Protein AF-A0A075VD57-F1 (afdb_monomer)

pLDDT: mean 76.41, std 16.26, range [39.72, 93.94]

Foldseek 3Di:
DDDDDDDDPPPDPDPQQPQPQDPDGPVQDDPVQVVQSVVCVVVVHPDHGPGDPPPPDPD

Secondary structure (DSSP, 8-state):
--------------GGGB-SSSSSBGGG--HHHHHHHHHHHHTT---------------

Structure (mmCIF, N/CA/C/O backbone):
data_AF-A0A075VD57-F1
#
_entry.id   AF-A0A075VD57-F1
#
loop_
_atom_site.group_PDB
_atom_site.id
_atom_site.type_symbol
_atom_site.label_atom_id
_atom_site.label_alt_id
_atom_site.label_comp_id
_atom_site.label_asym_id
_atom_site.label_entity_id
_atom_site.label_seq_id
_atom_site.pdbx_PDB_ins_code
_atom_site.Cartn_x
_atom_site.Cartn_y
_atom_site.Cartn_z
_atom_site.occupancy
_atom_site.B_iso_or_equiv
_atom_site.auth_seq_id
_atom_site.auth_comp_id
_atom_site.auth_asym_id
_atom_site.auth_atom_id
_atom_site.pdbx_PDB_model_num
ATOM 1 N N . MET A 1 1 ? 24.246 -41.970 19.970 1.00 52.06 1 MET A N 1
ATOM 2 C CA . MET A 1 1 ? 22.789 -41.729 19.891 1.00 52.06 1 MET A CA 1
ATOM 3 C C . MET A 1 1 ? 22.578 -40.305 19.398 1.00 52.06 1 MET A C 1
ATOM 5 O O . MET A 1 1 ? 22.762 -39.358 20.146 1.00 52.06 1 MET A O 1
ATOM 9 N N . THR A 1 2 ? 22.372 -40.165 18.093 1.00 53.81 2 THR A N 1
ATOM 10 C CA . THR A 1 2 ? 22.340 -38.895 17.357 1.00 53.81 2 THR A CA 1
ATOM 11 C C . THR A 1 2 ? 20.947 -38.284 17.475 1.00 53.81 2 THR A C 1
ATOM 13 O O . THR A 1 2 ? 19.987 -38.923 17.057 1.00 53.81 2 THR A O 1
ATOM 16 N N . SER A 1 3 ? 20.821 -37.078 18.036 1.00 69.81 3 SER A N 1
ATOM 17 C CA . SER A 1 3 ? 19.556 -36.334 18.028 1.00 69.81 3 SER A CA 1
ATOM 18 C C . SER A 1 3 ? 19.644 -35.229 16.982 1.00 69.81 3 SER A C 1
ATOM 20 O O . SER A 1 3 ? 20.227 -34.171 17.210 1.00 69.81 3 SER A O 1
ATOM 22 N N . VAL A 1 4 ? 19.126 -35.546 15.797 1.00 65.31 4 VAL A N 1
ATOM 23 C CA . VAL A 1 4 ? 18.789 -34.600 14.735 1.00 65.31 4 VAL A CA 1
ATOM 24 C C . VAL A 1 4 ? 17.442 -33.991 15.102 1.00 65.31 4 VAL A C 1
ATOM 26 O O . VAL A 1 4 ? 16.460 -34.717 15.233 1.00 65.31 4 VAL A O 1
ATOM 29 N N . GLN A 1 5 ? 17.374 -32.677 15.293 1.00 61.44 5 GLN A N 1
ATOM 30 C CA . GLN A 1 5 ? 16.085 -31.993 15.316 1.00 61.44 5 GLN A CA 1
ATOM 31 C C . GLN A 1 5 ? 15.977 -31.092 14.098 1.00 61.44 5 GLN A C 1
ATOM 33 O O . GLN A 1 5 ? 16.818 -30.239 13.826 1.00 61.44 5 GLN A O 1
ATOM 38 N N . SER A 1 6 ? 14.955 -31.459 13.334 1.00 64.50 6 SER A N 1
ATOM 39 C CA . SER A 1 6 ? 14.623 -31.084 11.977 1.00 64.50 6 SER A CA 1
ATOM 40 C C . SER A 1 6 ? 14.346 -29.594 11.856 1.00 64.50 6 SER A C 1
ATOM 42 O O . SER A 1 6 ? 13.509 -29.043 12.565 1.00 64.50 6 SER A O 1
ATOM 44 N N . LEU A 1 7 ? 15.024 -28.976 10.897 1.00 67.62 7 LEU A N 1
ATOM 45 C CA . LEU A 1 7 ? 14.666 -27.690 10.318 1.00 67.62 7 LEU A CA 1
ATOM 46 C C . LEU A 1 7 ? 13.394 -27.910 9.490 1.00 67.62 7 LEU A C 1
ATOM 48 O O . LEU A 1 7 ? 13.370 -28.818 8.658 1.00 67.62 7 LEU A O 1
ATOM 52 N N . GLY A 1 8 ? 12.342 -27.130 9.720 1.00 58.59 8 GLY A N 1
ATOM 53 C CA . GLY A 1 8 ? 11.125 -27.265 8.925 1.00 58.59 8 GLY A CA 1
ATOM 54 C C . GLY A 1 8 ? 9.945 -26.439 9.409 1.00 58.59 8 GLY A C 1
ATOM 55 O O . GLY A 1 8 ? 8.842 -26.968 9.475 1.00 58.59 8 GLY A O 1
ATOM 56 N N . ASP A 1 9 ? 10.164 -25.165 9.737 1.00 61.38 9 ASP A N 1
ATOM 57 C CA . ASP A 1 9 ? 9.089 -24.182 9.605 1.00 61.38 9 ASP A CA 1
ATOM 58 C C . ASP A 1 9 ? 8.967 -23.918 8.101 1.00 61.38 9 ASP A C 1
ATOM 60 O O . ASP A 1 9 ? 9.787 -23.212 7.506 1.00 61.38 9 ASP A O 1
ATOM 64 N N . VAL A 1 10 ? 8.040 -24.616 7.442 1.00 59.81 10 VAL A N 1
ATOM 65 C CA . VAL A 1 10 ? 7.627 -24.220 6.098 1.00 59.81 10 VAL A CA 1
ATOM 66 C C . VAL A 1 10 ? 6.882 -22.918 6.317 1.00 59.81 10 VAL A C 1
ATOM 68 O O . VAL A 1 10 ? 5.707 -22.931 6.669 1.00 59.81 10 VAL A O 1
ATOM 71 N N . ALA A 1 11 ? 7.611 -21.809 6.198 1.00 58.81 11 ALA A N 1
ATOM 72 C CA . ALA A 1 11 ? 7.024 -20.491 6.121 1.00 58.81 11 ALA A CA 1
ATOM 73 C C . ALA A 1 11 ? 6.035 -20.534 4.954 1.00 58.81 11 ALA A C 1
ATOM 75 O O . ALA A 1 11 ? 6.432 -20.492 3.786 1.00 58.81 11 ALA A O 1
ATOM 76 N N . GLU A 1 12 ? 4.757 -20.715 5.289 1.00 55.41 12 GLU A N 1
ATOM 77 C CA . GLU A 1 12 ? 3.631 -20.530 4.385 1.00 55.41 12 GLU A CA 1
ATOM 78 C C . GLU A 1 12 ? 3.928 -19.261 3.583 1.00 55.41 12 GLU A C 1
ATOM 80 O O . GLU A 1 12 ? 4.277 -18.251 4.209 1.00 55.41 12 GLU A O 1
ATOM 85 N N . PRO A 1 13 ? 3.874 -19.279 2.236 1.00 49.12 13 PRO A N 1
ATOM 86 C CA . PRO A 1 13 ? 4.134 -18.083 1.454 1.00 49.12 13 PRO A CA 1
ATOM 87 C C . PRO A 1 13 ? 3.126 -17.047 1.925 1.00 49.12 13 PRO A C 1
ATOM 89 O O . PRO A 1 13 ? 1.921 -17.186 1.698 1.00 49.12 13 PRO A O 1
ATOM 92 N N . ALA A 1 14 ? 3.625 -16.090 2.706 1.00 53.03 14 ALA A N 1
ATOM 93 C CA . ALA A 1 14 ? 2.785 -15.211 3.477 1.00 53.03 14 ALA A CA 1
ATOM 94 C C . ALA A 1 14 ? 1.813 -14.555 2.501 1.00 53.03 14 ALA A C 1
ATOM 96 O O . ALA A 1 14 ? 2.215 -14.030 1.461 1.00 53.03 14 ALA A O 1
ATOM 97 N N . ALA A 1 15 ? 0.530 -14.533 2.851 1.00 53.62 15 ALA A N 1
ATOM 98 C CA . ALA A 1 15 ? -0.476 -13.752 2.134 1.00 53.62 15 ALA A CA 1
ATOM 99 C C . ALA A 1 15 ? -0.123 -12.239 2.042 1.00 53.62 15 ALA A C 1
ATOM 101 O O . ALA A 1 15 ? -0.876 -11.466 1.458 1.00 53.62 15 ALA A O 1
ATOM 102 N N . ASP A 1 16 ? 1.025 -11.841 2.598 1.00 58.47 16 ASP A N 1
ATOM 103 C CA . ASP A 1 16 ? 1.633 -10.518 2.667 1.00 58.47 16 ASP A CA 1
ATOM 104 C C . ASP A 1 16 ? 2.220 -10.012 1.335 1.00 58.47 16 ASP A C 1
ATOM 106 O O . ASP A 1 16 ? 2.422 -8.813 1.177 1.00 58.47 16 ASP A O 1
ATOM 110 N N . ASP A 1 17 ? 2.439 -10.867 0.326 1.00 73.81 17 ASP A N 1
ATOM 111 C CA . ASP A 1 17 ? 3.007 -10.412 -0.960 1.00 73.81 17 ASP A CA 1
ATOM 112 C C . ASP A 1 17 ? 1.997 -9.697 -1.882 1.00 73.81 17 ASP A C 1
ATOM 114 O O . ASP A 1 17 ? 2.340 -9.248 -2.981 1.00 73.81 17 ASP A O 1
ATOM 118 N N . ARG A 1 18 ? 0.735 -9.548 -1.455 1.00 80.69 18 ARG A N 1
ATOM 119 C CA . ARG A 1 18 ? -0.294 -8.792 -2.187 1.00 80.69 18 ARG A CA 1
ATOM 120 C C . ARG A 1 18 ? -0.644 -7.493 -1.474 1.00 80.69 18 ARG A C 1
ATOM 122 O O . ARG A 1 18 ? -0.989 -7.475 -0.298 1.00 80.69 18 ARG A O 1
ATOM 129 N N . CYS A 1 19 ? -0.620 -6.392 -2.220 1.00 87.94 19 CYS A N 1
ATOM 130 C CA . CYS A 1 19 ? -1.058 -5.102 -1.708 1.00 87.94 19 CYS A CA 1
ATOM 131 C C . CYS A 1 19 ? -2.592 -5.073 -1.568 1.00 87.94 19 CYS A C 1
ATOM 133 O O . CYS A 1 19 ? -3.285 -5.372 -2.537 1.00 87.94 19 CYS A O 1
ATOM 135 N N . PRO A 1 20 ? -3.153 -4.649 -0.420 1.00 85.12 20 PRO A N 1
ATOM 136 C CA . PRO A 1 20 ? -4.605 -4.563 -0.242 1.00 85.12 20 PRO A CA 1
ATOM 137 C C . PRO A 1 20 ? -5.254 -3.402 -1.019 1.00 85.12 20 PRO A C 1
ATOM 139 O O . PRO A 1 20 ? -6.475 -3.277 -1.016 1.00 85.12 20 PRO A O 1
ATOM 142 N N . VAL A 1 21 ? -4.454 -2.532 -1.651 1.00 91.06 21 VAL A N 1
ATOM 143 C CA . VAL A 1 21 ? -4.917 -1.319 -2.356 1.00 91.06 21 VAL A CA 1
ATOM 144 C C . VAL A 1 21 ? -4.770 -1.425 -3.874 1.00 91.06 21 VAL A C 1
ATOM 146 O O . VAL A 1 21 ? -5.596 -0.885 -4.605 1.00 91.06 21 VAL A O 1
ATOM 149 N N . CYS A 1 22 ? -3.728 -2.099 -4.362 1.00 91.12 22 CYS A N 1
ATOM 150 C CA . CYS A 1 22 ? -3.406 -2.173 -5.787 1.00 91.12 22 CYS A CA 1
ATOM 151 C C . CYS A 1 22 ? -3.507 -3.612 -6.305 1.00 91.12 22 CYS A C 1
ATOM 153 O O . CYS A 1 22 ? -3.225 -4.545 -5.558 1.00 91.12 22 CYS A O 1
ATOM 155 N N . PRO A 1 23 ? -3.791 -3.816 -7.603 1.00 87.12 23 PRO A N 1
ATOM 156 C CA . PRO A 1 23 ? -3.876 -5.152 -8.198 1.00 87.12 23 PRO A CA 1
ATOM 157 C C . PRO A 1 23 ? -2.513 -5.827 -8.462 1.00 87.12 23 PRO A C 1
ATOM 159 O O . PRO A 1 23 ? -2.482 -6.942 -8.976 1.00 87.12 23 PRO A O 1
ATOM 162 N N . HIS A 1 24 ? -1.389 -5.172 -8.158 1.00 87.38 24 HIS A N 1
ATOM 163 C CA . HIS A 1 24 ? -0.033 -5.669 -8.421 1.00 87.38 24 HIS A CA 1
ATOM 164 C C . HIS A 1 24 ? 0.670 -6.116 -7.121 1.00 87.38 24 HIS A C 1
ATOM 166 O O . HIS A 1 24 ? 0.252 -5.717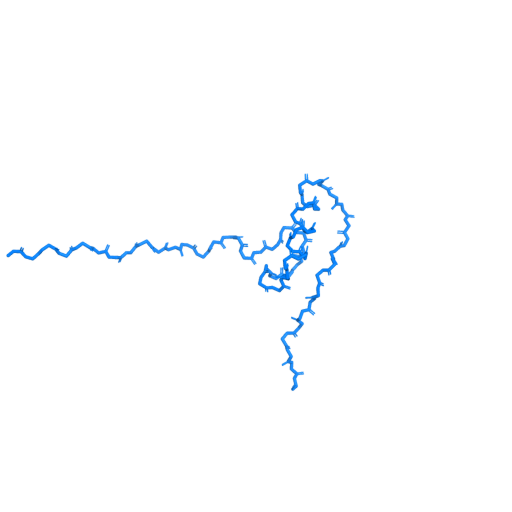 -6.026 1.00 87.38 24 HIS A O 1
ATOM 172 N N . PRO A 1 25 ? 1.739 -6.933 -7.202 1.00 87.62 25 PRO A N 1
ATOM 173 C CA . PRO A 1 25 ? 2.390 -7.479 -6.014 1.00 87.62 25 PRO A CA 1
ATOM 174 C C . PRO A 1 25 ? 3.060 -6.404 -5.148 1.00 87.62 25 PRO A C 1
ATOM 176 O O . PRO A 1 25 ? 3.384 -5.298 -5.605 1.00 87.62 25 PRO A O 1
ATOM 179 N N . LEU A 1 26 ? 3.278 -6.744 -3.874 1.00 86.81 26 LEU A N 1
ATOM 180 C CA . LEU A 1 26 ? 3.968 -5.892 -2.909 1.00 86.81 26 LEU A CA 1
ATOM 181 C C . LEU A 1 26 ? 5.437 -5.675 -3.306 1.00 86.81 26 LEU A C 1
ATOM 183 O O . LEU A 1 26 ? 5.967 -4.589 -3.090 1.00 86.81 26 LEU A O 1
ATOM 187 N N . SER A 1 27 ? 6.060 -6.648 -3.975 1.00 84.62 27 SER A N 1
ATOM 188 C CA . SER A 1 27 ? 7.432 -6.562 -4.496 1.00 84.62 27 SER A CA 1
ATOM 189 C C . SER A 1 27 ? 7.666 -5.411 -5.484 1.00 84.62 27 SER A C 1
ATOM 191 O O . SER A 1 27 ? 8.777 -4.894 -5.560 1.00 84.62 27 SER A O 1
ATOM 193 N N . SER A 1 28 ? 6.629 -4.943 -6.189 1.00 86.19 28 SER A N 1
ATOM 194 C CA . SER A 1 28 ? 6.713 -3.759 -7.061 1.00 86.19 28 SER A CA 1
ATOM 195 C C . SER A 1 28 ? 6.702 -2.430 -6.294 1.00 86.19 28 SER A C 1
ATOM 197 O O . SER A 1 28 ? 6.741 -1.368 -6.910 1.00 86.19 28 SER A O 1
ATOM 199 N N . HIS A 1 29 ? 6.590 -2.449 -4.964 1.00 90.31 29 HIS A N 1
ATOM 200 C CA . HIS A 1 29 ? 6.544 -1.229 -4.171 1.00 90.31 29 HIS A CA 1
ATOM 201 C C . HIS A 1 29 ? 7.946 -0.816 -3.734 1.00 90.31 29 HIS A C 1
ATOM 203 O O . HIS A 1 29 ? 8.637 -1.549 -3.026 1.00 90.31 29 HIS A O 1
ATOM 209 N N . ASP A 1 30 ? 8.310 0.427 -4.029 1.00 89.62 30 ASP A N 1
ATOM 210 C CA . ASP A 1 30 ? 9.343 1.100 -3.253 1.00 89.62 30 ASP A CA 1
ATOM 211 C C . ASP A 1 30 ? 8.832 1.455 -1.837 1.00 89.62 30 ASP A C 1
ATOM 213 O O . ASP A 1 30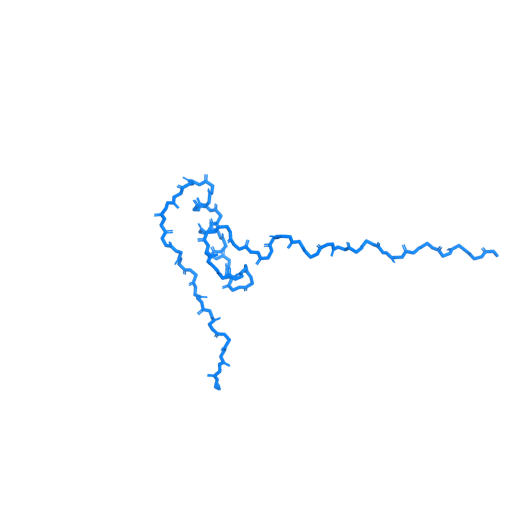 ? 7.654 1.307 -1.489 1.00 89.62 30 ASP A O 1
ATOM 217 N N . THR A 1 31 ? 9.726 1.955 -0.986 1.00 90.44 3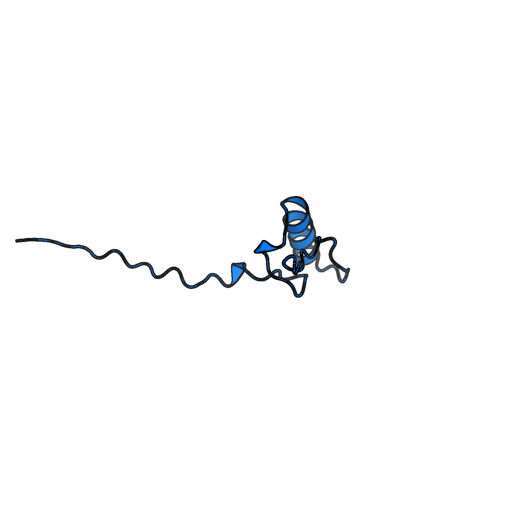1 THR A N 1
ATOM 218 C CA . THR A 1 31 ? 9.402 2.341 0.396 1.00 90.44 31 THR A CA 1
ATOM 219 C C . THR A 1 31 ? 8.279 3.383 0.493 1.00 90.44 31 THR A C 1
ATOM 221 O O . THR A 1 31 ? 7.502 3.364 1.453 1.00 90.44 31 THR A O 1
ATOM 224 N N . ILE A 1 32 ? 8.176 4.297 -0.474 1.00 92.12 32 ILE A N 1
ATOM 225 C CA . ILE A 1 32 ? 7.156 5.351 -0.505 1.00 92.12 32 ILE A CA 1
ATOM 226 C C . ILE A 1 32 ? 5.809 4.740 -0.884 1.00 92.12 32 ILE A C 1
ATOM 228 O O . ILE A 1 32 ? 4.825 4.938 -0.169 1.00 92.12 32 ILE A O 1
ATOM 232 N N . ALA A 1 33 ? 5.781 3.940 -1.947 1.00 91.81 33 ALA A N 1
ATOM 233 C CA . ALA A 1 33 ? 4.615 3.197 -2.395 1.00 91.81 33 ALA A CA 1
ATOM 234 C C . ALA A 1 33 ? 4.053 2.314 -1.272 1.00 91.81 33 ALA A C 1
ATOM 236 O O . ALA A 1 33 ? 2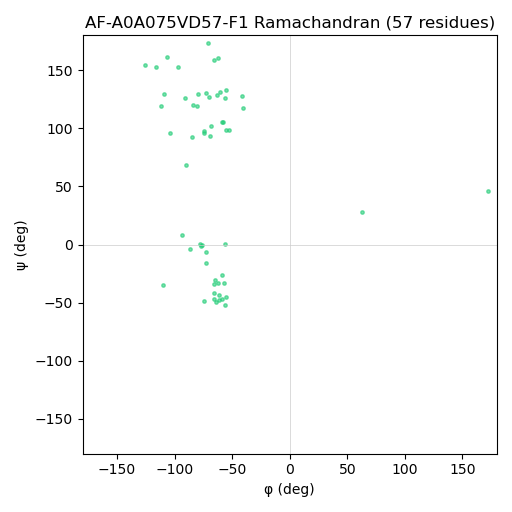.850 2.355 -1.011 1.00 91.81 33 ALA A O 1
ATOM 237 N N . ARG A 1 34 ? 4.911 1.590 -0.534 1.00 90.62 34 ARG A N 1
ATOM 238 C CA . ARG A 1 34 ? 4.485 0.786 0.628 1.00 90.62 34 ARG A CA 1
ATOM 239 C C . ARG A 1 34 ? 3.754 1.641 1.658 1.00 90.62 34 ARG A C 1
ATOM 241 O O . ARG A 1 34 ? 2.626 1.328 2.023 1.00 90.62 34 ARG A O 1
ATOM 248 N N . ARG A 1 35 ? 4.354 2.756 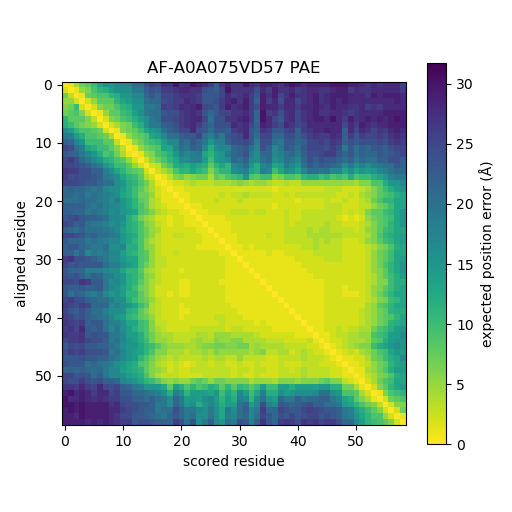2.086 1.00 93.06 35 ARG A N 1
ATOM 249 C CA . ARG A 1 35 ? 3.757 3.656 3.090 1.00 93.06 35 ARG A CA 1
ATOM 250 C C . ARG A 1 35 ? 2.437 4.259 2.619 1.00 93.06 35 ARG A C 1
ATOM 252 O O . ARG A 1 35 ? 1.481 4.308 3.392 1.00 93.06 35 ARG A O 1
ATOM 259 N N . PHE A 1 36 ? 2.375 4.699 1.364 1.00 93.38 36 PHE A N 1
ATOM 260 C CA . PHE A 1 36 ? 1.164 5.275 0.789 1.00 93.38 36 PHE A CA 1
ATOM 261 C C . PHE A 1 36 ? 0.018 4.263 0.770 1.00 93.38 36 PHE A C 1
ATOM 263 O O . PHE A 1 36 ? -1.093 4.580 1.201 1.00 93.38 36 PHE A O 1
ATOM 270 N N . CYS A 1 37 ? 0.278 3.044 0.298 1.00 93.31 37 CYS A N 1
ATOM 271 C CA . CYS A 1 37 ? -0.730 1.992 0.227 1.00 93.31 37 CYS A CA 1
ATOM 272 C C . CYS A 1 37 ? -1.186 1.565 1.627 1.00 93.31 37 CYS A C 1
ATOM 274 O O . CYS A 1 37 ? -2.388 1.479 1.865 1.00 93.31 37 CYS A O 1
ATOM 276 N N . THR A 1 38 ? -0.276 1.422 2.596 1.00 91.19 38 THR A N 1
ATOM 277 C CA . THR A 1 38 ? -0.649 1.139 3.993 1.00 91.19 38 THR A CA 1
ATOM 278 C C . THR A 1 38 ? -1.550 2.228 4.577 1.00 91.19 38 THR A C 1
ATOM 280 O O . THR A 1 38 ? -2.591 1.916 5.149 1.00 91.19 38 THR A O 1
ATOM 283 N N . ALA A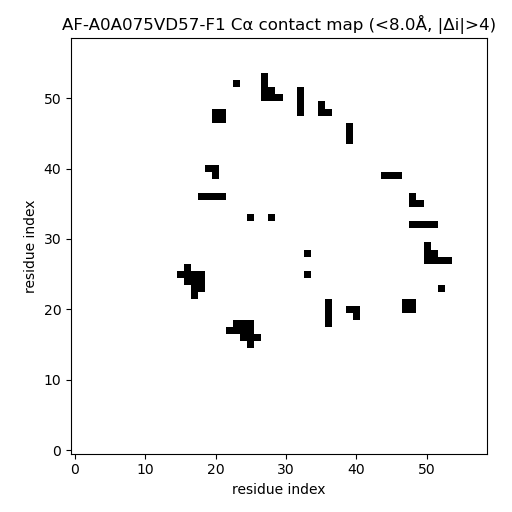 1 39 ? -1.209 3.508 4.396 1.00 93.75 39 ALA A N 1
ATOM 284 C CA . ALA A 1 39 ? -2.042 4.615 4.870 1.00 93.75 39 ALA A CA 1
ATOM 285 C C . ALA A 1 39 ? -3.394 4.687 4.139 1.00 93.75 39 ALA A C 1
ATOM 287 O O . ALA A 1 39 ? -4.408 5.063 4.725 1.00 93.75 39 ALA A O 1
ATOM 288 N N . THR A 1 40 ? -3.416 4.320 2.856 1.00 93.94 40 THR A N 1
ATOM 289 C CA . THR A 1 40 ? -4.636 4.271 2.041 1.00 93.94 40 THR A CA 1
ATOM 290 C C . THR A 1 40 ? -5.591 3.193 2.545 1.00 93.94 40 THR A C 1
ATOM 292 O O . THR A 1 40 ? -6.764 3.492 2.764 1.00 93.94 40 THR A O 1
ATOM 295 N N . ALA A 1 41 ? -5.075 1.991 2.816 1.00 91.88 41 ALA A N 1
ATOM 296 C CA . ALA A 1 41 ? -5.837 0.894 3.406 1.00 91.88 41 ALA A CA 1
ATOM 297 C C . ALA A 1 41 ? -6.327 1.232 4.822 1.00 91.88 41 ALA A C 1
ATOM 299 O O . ALA A 1 41 ? -7.515 1.104 5.102 1.00 91.88 41 ALA A O 1
ATOM 300 N N . ALA A 1 42 ? -5.441 1.726 5.695 1.00 93.25 42 ALA A N 1
ATOM 301 C CA . ALA A 1 42 ? -5.784 2.066 7.078 1.00 93.25 42 ALA A CA 1
ATOM 302 C C . ALA A 1 42 ? -6.838 3.182 7.177 1.00 93.25 42 ALA A C 1
ATOM 304 O O . ALA A 1 42 ? -7.657 3.182 8.091 1.00 93.25 42 ALA A O 1
ATOM 305 N N . GLY A 1 43 ? -6.826 4.127 6.234 1.00 93.56 43 GLY A N 1
ATOM 306 C CA . GLY A 1 43 ? -7.813 5.202 6.161 1.00 93.56 43 GLY A CA 1
ATOM 307 C C . GLY A 1 43 ? -9.091 4.856 5.393 1.00 93.56 43 GLY A C 1
ATOM 308 O O . GLY A 1 43 ? -9.977 5.702 5.321 1.00 93.56 43 GLY A O 1
ATOM 309 N N . GLY A 1 44 ? -9.194 3.664 4.789 1.00 91.38 44 GLY A N 1
ATOM 310 C CA . GLY A 1 44 ? -10.358 3.265 3.988 1.00 91.38 44 GLY A CA 1
ATOM 311 C C . GLY A 1 44 ? -10.591 4.136 2.747 1.00 91.38 44 GLY A C 1
ATOM 312 O O . GLY A 1 44 ? -11.727 4.317 2.311 1.00 91.38 44 GLY A O 1
ATOM 313 N N . PHE A 1 45 ? -9.535 4.726 2.183 1.00 89.50 45 PHE A N 1
ATOM 314 C CA . PHE A 1 45 ? -9.675 5.650 1.059 1.00 89.50 45 PHE A CA 1
ATOM 315 C C . PHE A 1 45 ? -9.852 4.899 -0.266 1.00 89.50 45 PHE A C 1
ATOM 317 O O . PHE A 1 45 ? -9.027 4.070 -0.638 1.00 89.50 45 PHE A O 1
ATOM 324 N N . SER A 1 46 ? -10.879 5.266 -1.033 1.00 84.50 46 SER A N 1
ATOM 325 C CA . SER A 1 46 ? -11.119 4.754 -2.390 1.00 84.50 46 SER A CA 1
ATOM 326 C C . SER A 1 46 ? -10.423 5.636 -3.434 1.00 84.50 46 SER A C 1
ATOM 328 O O . SER A 1 46 ? -11.068 6.385 -4.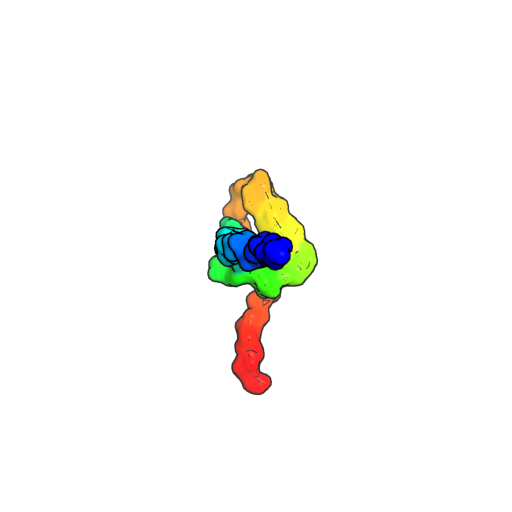164 1.00 84.50 46 SER A O 1
ATOM 330 N N . ARG A 1 47 ? -9.087 5.613 -3.458 1.00 85.00 47 ARG A N 1
ATOM 331 C CA . ARG A 1 47 ? -8.253 6.355 -4.423 1.00 85.00 47 ARG A CA 1
ATOM 332 C C . ARG A 1 47 ? -7.295 5.408 -5.139 1.00 85.00 47 ARG A C 1
ATOM 334 O O . ARG A 1 47 ? -6.934 4.374 -4.588 1.00 85.00 47 ARG A O 1
ATOM 341 N N . GLY A 1 48 ? -6.869 5.779 -6.345 1.00 84.25 48 GLY A N 1
ATOM 342 C CA . GLY A 1 48 ? -5.821 5.051 -7.065 1.00 84.25 48 GLY A CA 1
ATOM 343 C C . GLY A 1 48 ? -4.485 5.070 -6.314 1.00 84.25 48 GLY A C 1
ATOM 344 O O . GLY A 1 48 ? -4.264 5.918 -5.443 1.00 84.25 48 GLY A O 1
ATOM 345 N N . CYS A 1 49 ? -3.590 4.139 -6.648 1.00 90.25 49 CYS A N 1
ATOM 346 C CA . CYS A 1 49 ? -2.261 4.088 -6.051 1.00 90.25 49 CYS A CA 1
ATOM 347 C C . CYS A 1 49 ? -1.177 4.747 -6.908 1.00 90.25 49 CYS A C 1
ATOM 349 O O . CYS A 1 49 ? -1.293 4.841 -8.124 1.00 90.25 49 CYS A O 1
ATOM 351 N N . THR A 1 50 ? -0.128 5.228 -6.233 1.00 86.50 50 THR A N 1
ATOM 352 C CA . THR A 1 50 ? 1.008 5.946 -6.843 1.00 86.50 50 THR A CA 1
ATOM 353 C C . THR A 1 50 ? 2.188 5.034 -7.184 1.00 86.50 50 THR A C 1
ATOM 355 O O . THR A 1 50 ? 3.278 5.520 -7.479 1.00 86.50 50 THR A O 1
ATO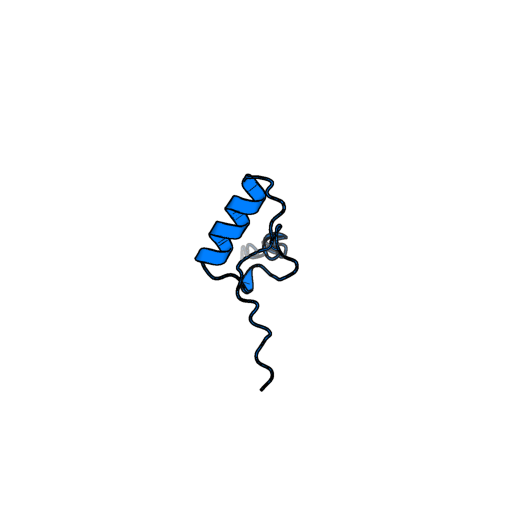M 358 N N . CYS A 1 51 ? 2.011 3.721 -7.063 1.00 89.44 51 CYS A N 1
ATOM 359 C CA . CYS A 1 51 ? 3.067 2.753 -7.298 1.00 89.44 51 CYS A CA 1
ATOM 360 C C . CYS A 1 51 ? 3.561 2.860 -8.742 1.00 89.44 51 CYS A C 1
ATOM 362 O O . CYS A 1 51 ? 2.759 2.833 -9.676 1.00 89.44 51 CYS A O 1
ATOM 364 N N . ALA A 1 52 ? 4.878 2.937 -8.925 1.00 77.88 52 ALA A N 1
ATOM 365 C CA . ALA A 1 52 ? 5.466 2.676 -10.225 1.00 77.88 52 ALA A CA 1
ATOM 366 C C . ALA A 1 52 ? 5.275 1.182 -10.505 1.00 77.88 52 ALA A C 1
ATOM 368 O O . ALA A 1 52 ? 5.962 0.338 -9.932 1.00 77.88 52 ALA A O 1
ATOM 369 N N . THR A 1 53 ? 4.302 0.830 -11.343 1.00 66.56 53 THR A N 1
ATOM 370 C CA . THR A 1 53 ? 4.305 -0.487 -11.973 1.00 66.56 53 THR A CA 1
ATOM 371 C C . THR A 1 53 ? 5.604 -0.565 -12.755 1.00 66.56 53 THR A C 1
ATOM 373 O O . THR A 1 53 ? 5.720 0.096 -13.780 1.00 66.56 53 THR A O 1
ATOM 376 N N . ASN A 1 54 ? 6.587 -1.315 -12.263 1.00 58.81 54 ASN A N 1
ATOM 377 C CA . ASN A 1 54 ? 7.585 -1.894 -13.144 1.00 58.81 54 ASN A CA 1
ATOM 378 C C . ASN A 1 54 ? 6.859 -3.048 -13.841 1.00 58.81 54 ASN A C 1
ATOM 380 O O . ASN A 1 54 ? 6.724 -4.107 -13.218 1.00 58.81 54 ASN A O 1
ATOM 384 N N . PRO A 1 55 ? 6.334 -2.892 -15.076 1.00 55.75 55 PRO A N 1
ATOM 385 C CA . PRO A 1 55 ? 6.271 -4.068 -15.917 1.00 55.75 55 PRO A CA 1
ATOM 386 C C . PRO A 1 55 ? 7.715 -4.554 -15.974 1.00 55.75 55 PRO A C 1
ATOM 388 O O . PRO A 1 55 ? 8.628 -3.763 -16.205 1.00 55.75 55 PRO A O 1
ATOM 391 N N . GLU A 1 56 ? 7.935 -5.814 -15.634 1.00 52.25 56 GLU A N 1
ATOM 392 C CA . GLU A 1 56 ? 9.191 -6.476 -15.939 1.00 52.25 56 GLU A CA 1
ATOM 393 C C . GLU A 1 56 ? 9.613 -6.039 -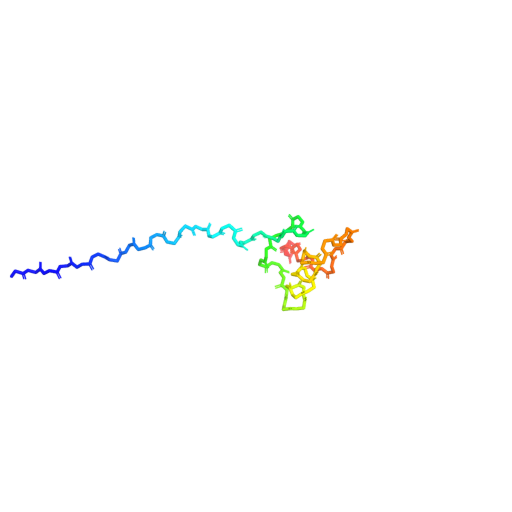17.346 1.00 52.25 56 GLU A C 1
ATOM 395 O O . GLU A 1 56 ? 8.835 -6.174 -18.294 1.00 52.25 56 GLU A O 1
ATOM 400 N N . THR A 1 57 ? 10.764 -5.372 -17.434 1.00 52.69 57 THR A N 1
ATOM 401 C CA . THR A 1 57 ? 11.333 -4.866 -18.676 1.00 52.69 57 THR A CA 1
ATOM 402 C C . THR A 1 57 ? 11.392 -6.019 -19.669 1.00 52.69 57 THR A C 1
ATOM 404 O O . THR A 1 57 ? 12.289 -6.852 -19.610 1.00 52.69 57 THR A O 1
ATOM 407 N N . THR A 1 58 ? 10.416 -6.096 -20.569 1.00 48.97 58 THR A N 1
ATOM 408 C CA . THR A 1 58 ? 10.623 -6.742 -21.857 1.00 48.97 58 THR A CA 1
ATOM 409 C C . THR A 1 58 ? 11.228 -5.664 -22.731 1.00 48.97 58 THR A C 1
ATOM 411 O O . THR A 1 58 ? 10.487 -4.823 -23.230 1.00 48.97 58 THR A O 1
ATOM 414 N N . GLU A 1 59 ? 12.562 -5.626 -22.759 1.00 39.72 59 GLU A N 1
ATOM 415 C CA . GLU A 1 59 ? 13.439 -5.410 -23.926 1.00 39.72 59 GLU A CA 1
ATOM 416 C C . GLU A 1 59 ? 14.910 -5.287 -23.500 1.00 39.72 59 GLU A C 1
ATOM 418 O O . GLU A 1 59 ? 15.219 -4.496 -22.578 1.00 39.72 59 GLU A O 1
#

Mean predicted aligned error: 12.02 Å

Organism: NCBI:txid208439

Solvent-accessible surface area (backbone atoms only — not comparable to full-atom values): 4092 Å² total; per-residue (Å²): 140,87,82,83,81,82,88,74,83,76,75,66,82,60,84,70,52,51,41,97,71,46,98,54,55,37,84,54,41,53,76,65,36,47,52,51,41,54,52,33,57,77,65,69,55,95,65,86,77,86,52,63,78,69,68,79,80,88,125

Radius of gyration: 17.81 Å; Cα contacts (8 Å, |Δi|>4): 42; chains: 1; bounding box: 34×48×44 Å

InterPro domains:
  IPR060845 RGCVC-like [NF038206] (4-52)

Sequence (59 aa):
MTSVQSLGDVAEPAADDRCPVCPHPLSSHDTIARRFCTATAAGGFSRGCTCATNPETTE